Protein AF-A0A418FU54-F1 (afdb_monomer_lite)

InterPro domains:
  IPR039034 Inositol 3,4-bisphosphate 4-phosphatase [PTHR12187] (9-163)

Organism: Aphanomyces astaci (NCBI:txid112090)

Structure (mmCIF, N/CA/C/O backbone):
data_AF-A0A418FU54-F1
#
_entry.id   AF-A0A418FU54-F1
#
loop_
_atom_site.group_PDB
_atom_site.id
_atom_site.type_symbol
_atom_site.label_atom_id
_atom_site.label_alt_id
_atom_site.label_comp_id
_atom_site.label_asym_id
_atom_site.label_entity_id
_atom_site.label_seq_id
_atom_site.pdbx_PDB_ins_code
_atom_site.Cartn_x
_atom_site.Cartn_y
_atom_site.Cartn_z
_atom_site.occupancy
_atom_site.B_iso_or_equiv
_atom_site.auth_seq_id
_atom_site.auth_comp_id
_atom_site.auth_asym_id
_atom_site.auth_atom_id
_atom_site.pdbx_PDB_model_num
ATOM 1 N N . MET A 1 1 ? -2.875 -16.898 27.861 1.00 35.16 1 MET A N 1
ATOM 2 C CA . MET A 1 1 ? -2.369 -16.988 26.472 1.00 35.16 1 MET A CA 1
ATOM 3 C C . MET A 1 1 ? -1.544 -15.745 26.169 1.00 35.16 1 MET A C 1
ATOM 5 O O . MET A 1 1 ? -2.107 -14.681 25.954 1.00 35.16 1 MET A O 1
ATOM 9 N N . SER A 1 2 ? -0.219 -15.859 26.263 1.00 34.88 2 SER A N 1
ATOM 10 C CA . SER A 1 2 ? 0.721 -14.765 25.991 1.00 34.88 2 SER A CA 1
ATOM 11 C C . SER A 1 2 ? 0.756 -14.481 24.486 1.00 34.88 2 SER A C 1
ATOM 13 O O . SER A 1 2 ? 0.987 -15.399 23.699 1.00 34.88 2 SER A O 1
ATOM 15 N N . MET A 1 3 ? 0.485 -13.239 24.068 1.00 38.38 3 MET A N 1
ATOM 16 C CA . MET A 1 3 ? 0.710 -12.810 22.685 1.00 38.38 3 MET A CA 1
ATOM 17 C C . MET A 1 3 ? 2.212 -12.880 22.418 1.00 38.38 3 MET A C 1
ATOM 19 O O . MET A 1 3 ? 2.959 -12.051 22.932 1.00 38.38 3 MET A O 1
ATOM 23 N N . ALA A 1 4 ? 2.655 -13.864 21.634 1.00 42.09 4 ALA A N 1
ATOM 24 C CA . ALA A 1 4 ? 4.045 -13.971 21.214 1.00 42.09 4 ALA A CA 1
ATOM 25 C C . ALA A 1 4 ? 4.453 -12.676 20.494 1.00 42.09 4 ALA A C 1
ATOM 27 O O . ALA A 1 4 ? 4.062 -12.417 19.353 1.00 42.09 4 ALA A O 1
ATOM 28 N N . ALA A 1 5 ? 5.208 -11.829 21.190 1.00 44.84 5 ALA A N 1
ATOM 29 C CA . ALA A 1 5 ? 5.876 -10.690 20.598 1.00 44.84 5 ALA A CA 1
ATOM 30 C C . ALA A 1 5 ? 6.986 -11.249 19.708 1.00 44.84 5 ALA A C 1
ATOM 32 O O . ALA A 1 5 ? 8.084 -11.543 20.176 1.00 44.84 5 ALA A O 1
ATOM 33 N N . TYR A 1 6 ? 6.682 -11.462 18.428 1.00 53.41 6 TYR A N 1
ATOM 34 C CA . TYR A 1 6 ? 7.705 -11.830 17.459 1.00 53.41 6 TYR A CA 1
ATOM 35 C C . TYR A 1 6 ? 8.802 -10.757 17.481 1.00 53.41 6 TYR A C 1
ATOM 37 O O . TYR A 1 6 ? 8.488 -9.565 17.371 1.00 53.41 6 TYR A O 1
ATOM 45 N N . PRO A 1 7 ? 10.076 -11.139 17.668 1.00 65.06 7 PRO A N 1
ATOM 46 C CA . PRO A 1 7 ? 11.151 -10.169 17.763 1.00 65.06 7 PRO A CA 1
ATOM 47 C C . PRO A 1 7 ? 11.241 -9.406 16.444 1.00 65.06 7 PRO A C 1
ATOM 49 O O . PRO A 1 7 ? 11.114 -9.997 15.374 1.00 65.06 7 PRO A O 1
ATOM 52 N N . LYS A 1 8 ? 11.499 -8.095 16.515 1.00 69.00 8 LYS A N 1
ATOM 53 C CA . LYS A 1 8 ? 11.687 -7.226 15.341 1.00 69.00 8 LYS A CA 1
ATOM 54 C C . LYS A 1 8 ? 12.634 -7.855 14.299 1.00 69.00 8 LYS A C 1
ATOM 56 O O . LYS A 1 8 ? 12.341 -7.824 13.113 1.00 69.00 8 LYS A O 1
ATOM 61 N N . LYS A 1 9 ? 13.662 -8.571 14.774 1.00 78.94 9 LYS A N 1
ATOM 62 C CA . LYS A 1 9 ? 14.595 -9.359 13.953 1.00 78.94 9 LYS A CA 1
ATOM 63 C C . LYS A 1 9 ? 13.918 -10.334 12.978 1.00 78.94 9 LYS A C 1
ATOM 65 O O . LYS A 1 9 ? 14.421 -10.512 11.878 1.00 78.94 9 LYS A O 1
ATOM 70 N N . LEU A 1 10 ? 12.800 -10.962 13.354 1.00 89.38 10 LEU A N 1
ATOM 71 C CA . LEU A 1 10 ? 12.083 -11.878 12.462 1.00 89.38 10 LEU A CA 1
ATOM 72 C C . LEU A 1 10 ? 11.344 -11.122 11.356 1.00 89.38 10 LEU A C 1
ATOM 74 O O . LEU A 1 10 ? 11.389 -11.538 10.205 1.00 89.38 10 LEU A O 1
ATOM 78 N N . GLN A 1 11 ? 10.671 -10.019 11.695 1.00 89.12 11 GLN A N 1
ATOM 79 C CA . GLN A 1 11 ? 9.991 -9.189 10.699 1.00 89.12 11 GLN A CA 1
ATOM 80 C C . GLN A 1 11 ? 10.997 -8.635 9.683 1.00 89.12 11 GLN A C 1
ATOM 82 O O . GLN A 1 11 ? 10.745 -8.704 8.484 1.00 89.12 11 GLN A O 1
ATOM 87 N N . ASP A 1 12 ? 12.135 -8.139 10.169 1.00 91.31 12 ASP A N 1
ATOM 88 C CA . ASP A 1 12 ? 13.213 -7.601 9.338 1.00 91.31 12 ASP A CA 1
ATOM 89 C C . ASP A 1 12 ? 13.756 -8.700 8.400 1.00 91.31 12 ASP A C 1
ATOM 91 O O . ASP A 1 12 ? 13.787 -8.517 7.187 1.00 91.31 12 ASP A O 1
ATOM 95 N N . HIS A 1 13 ? 14.026 -9.905 8.923 1.00 92.69 13 HIS A N 1
ATOM 96 C CA . HIS A 1 13 ? 14.460 -11.050 8.112 1.00 92.69 13 HIS A CA 1
ATOM 97 C C . HIS A 1 13 ? 13.435 -11.478 7.045 1.00 92.69 13 HIS A C 1
ATOM 99 O O . HIS A 1 13 ? 13.807 -11.792 5.910 1.00 92.69 13 HIS A O 1
ATOM 105 N N . ILE A 1 14 ? 12.141 -11.497 7.387 1.00 94.00 14 ILE A N 1
ATOM 106 C CA . ILE A 1 14 ? 11.066 -11.817 6.437 1.00 94.00 14 ILE A CA 1
ATOM 107 C C . ILE A 1 14 ? 11.012 -10.763 5.329 1.00 94.00 14 ILE A C 1
ATOM 109 O O . ILE A 1 14 ? 10.920 -11.128 4.155 1.00 94.00 14 ILE A O 1
ATOM 113 N N . ASN A 1 15 ? 11.091 -9.481 5.691 1.00 94.50 15 ASN A N 1
ATOM 114 C CA . ASN A 1 15 ? 11.075 -8.377 4.736 1.00 94.50 15 ASN A CA 1
ATOM 115 C C . ASN A 1 15 ? 12.286 -8.433 3.800 1.00 94.50 15 ASN A C 1
ATOM 117 O O . ASN A 1 15 ? 12.107 -8.319 2.591 1.00 94.50 15 ASN A O 1
ATOM 121 N N . ASP A 1 16 ? 13.484 -8.691 4.324 1.00 94.75 16 ASP A N 1
ATOM 122 C CA . ASP A 1 16 ? 14.700 -8.820 3.516 1.00 94.75 16 ASP A CA 1
ATOM 123 C C . ASP A 1 16 ? 14.607 -10.007 2.553 1.00 94.75 16 ASP A C 1
ATOM 125 O O . ASP A 1 16 ? 14.862 -9.873 1.356 1.00 94.75 16 ASP A O 1
ATOM 129 N N . SER A 1 17 ? 14.160 -11.165 3.045 1.00 96.44 17 SER A N 1
ATOM 130 C CA . SER A 1 17 ? 13.985 -12.368 2.221 1.00 96.44 17 SER A CA 1
ATOM 131 C C . SER A 1 17 ? 12.920 -12.172 1.136 1.00 96.44 17 SER A C 1
ATOM 133 O O . SER A 1 17 ? 13.051 -12.666 0.014 1.00 96.44 17 SER A O 1
ATOM 135 N N . ALA A 1 18 ? 11.836 -11.457 1.447 1.00 95.94 18 ALA A N 1
ATOM 136 C CA . ALA A 1 18 ? 10.816 -11.088 0.472 1.00 95.94 18 ALA A CA 1
ATOM 137 C C . ALA A 1 18 ? 11.356 -10.093 -0.566 1.00 95.94 18 ALA A C 1
ATOM 139 O O . ALA A 1 18 ? 11.120 -10.284 -1.757 1.00 95.94 18 ALA A O 1
ATOM 140 N N . LEU A 1 19 ? 12.128 -9.093 -0.136 1.00 97.25 19 LEU A N 1
ATOM 141 C CA . LEU A 1 19 ? 12.737 -8.103 -1.017 1.00 97.25 19 LEU A CA 1
ATOM 142 C C . LEU A 1 19 ? 13.706 -8.753 -2.009 1.00 97.25 19 LEU A C 1
ATOM 144 O O . LEU A 1 19 ? 13.657 -8.425 -3.189 1.00 97.25 19 LEU A O 1
ATOM 148 N N . GLN A 1 20 ? 14.539 -9.705 -1.575 1.00 97.25 20 GLN A N 1
ATOM 149 C CA . GLN A 1 20 ? 15.444 -10.418 -2.487 1.00 97.25 20 GLN A CA 1
ATOM 150 C C . GLN A 1 20 ? 14.685 -11.197 -3.566 1.00 97.25 20 GLN A C 1
ATOM 152 O O . GLN A 1 20 ? 15.030 -11.109 -4.740 1.00 97.25 20 GLN A O 1
ATOM 157 N N . ARG A 1 21 ? 13.597 -11.887 -3.202 1.00 97.00 21 ARG A N 1
ATOM 158 C CA . ARG A 1 21 ? 12.733 -12.557 -4.190 1.00 97.00 21 ARG A CA 1
ATOM 159 C C . ARG A 1 21 ? 12.098 -11.562 -5.159 1.00 97.00 21 ARG A C 1
ATOM 161 O O . ARG A 1 21 ? 12.048 -11.820 -6.356 1.00 97.00 21 ARG A O 1
ATOM 168 N N . LEU A 1 22 ? 11.647 -10.414 -4.656 1.00 96.75 22 LEU A N 1
ATOM 169 C CA . LEU A 1 22 ? 11.035 -9.383 -5.488 1.00 96.75 22 LEU A CA 1
ATOM 170 C C . LEU A 1 22 ? 12.045 -8.729 -6.442 1.00 96.75 22 LEU A C 1
ATOM 172 O O . LEU A 1 22 ? 11.683 -8.436 -7.575 1.00 96.75 22 LEU A O 1
ATOM 176 N N . LYS A 1 23 ? 13.316 -8.580 -6.043 1.00 97.56 23 LYS A N 1
ATOM 177 C CA . LYS A 1 23 ? 14.401 -8.133 -6.936 1.00 97.56 23 LYS A CA 1
ATOM 178 C C . LYS A 1 23 ? 14.553 -9.055 -8.146 1.00 97.56 23 LYS A C 1
ATOM 180 O O . LYS A 1 23 ? 14.666 -8.558 -9.261 1.00 97.56 23 LYS A O 1
ATOM 185 N N . SER A 1 24 ? 14.505 -10.374 -7.943 1.00 97.19 24 SER A N 1
ATOM 186 C CA . SER A 1 24 ? 14.550 -11.344 -9.046 1.00 97.19 24 SER A CA 1
ATOM 187 C C . SER A 1 24 ? 13.343 -11.218 -9.980 1.00 97.19 24 SER A C 1
ATOM 189 O O . SER A 1 24 ? 13.507 -11.272 -11.194 1.00 97.19 24 SER A O 1
ATOM 191 N N . VAL A 1 25 ? 12.143 -10.998 -9.431 1.00 96.69 25 VAL A N 1
ATOM 192 C CA . VAL A 1 25 ? 10.924 -10.782 -10.233 1.00 96.69 25 VAL A CA 1
ATOM 193 C C . VAL A 1 25 ? 11.014 -9.491 -11.047 1.00 96.69 25 VAL A C 1
ATOM 195 O O . VAL A 1 25 ? 10.695 -9.500 -12.229 1.00 96.69 25 VAL A O 1
ATOM 198 N N . VAL A 1 26 ? 11.483 -8.393 -10.447 1.00 97.25 26 VAL A N 1
ATOM 199 C CA . VAL A 1 26 ? 11.667 -7.115 -11.154 1.00 97.25 26 VAL A CA 1
ATOM 200 C C . VAL A 1 26 ? 12.718 -7.236 -12.253 1.00 97.25 26 VAL A C 1
ATOM 202 O O . VAL A 1 26 ? 12.523 -6.677 -13.324 1.00 97.25 26 VAL A O 1
ATOM 205 N N . ALA A 1 27 ? 13.805 -7.979 -12.023 1.00 96.50 27 ALA A N 1
ATOM 206 C CA . ALA A 1 27 ? 14.799 -8.234 -13.063 1.00 96.50 27 ALA A CA 1
ATOM 207 C C . ALA A 1 27 ? 14.166 -8.943 -14.271 1.00 96.50 27 ALA A C 1
ATOM 209 O O . ALA A 1 27 ? 14.250 -8.426 -15.380 1.00 96.50 27 ALA A O 1
ATOM 210 N N . ALA A 1 28 ? 13.433 -10.037 -14.033 1.00 96.50 28 ALA A N 1
ATOM 211 C CA . ALA A 1 28 ? 12.715 -10.748 -15.090 1.00 96.50 28 ALA A CA 1
ATOM 212 C C . ALA A 1 28 ? 11.666 -9.863 -15.792 1.00 96.50 28 ALA A C 1
ATOM 214 O O . ALA A 1 28 ? 11.521 -9.925 -17.008 1.00 96.50 28 ALA A O 1
ATOM 215 N N . PHE A 1 29 ? 10.956 -9.008 -15.050 1.00 97.00 29 PHE A N 1
ATOM 216 C CA . PHE A 1 29 ? 10.020 -8.043 -15.630 1.00 97.00 29 PHE A CA 1
ATOM 217 C C . PHE A 1 29 ? 10.728 -7.030 -16.540 1.00 97.00 29 PHE A C 1
ATOM 219 O O . PHE A 1 29 ? 10.259 -6.781 -17.644 1.00 97.00 29 PHE A O 1
ATOM 226 N N . CYS A 1 30 ? 11.869 -6.476 -16.120 1.00 95.94 30 CYS A N 1
ATOM 227 C CA . CYS A 1 30 ? 12.649 -5.554 -16.949 1.00 95.94 30 CYS A CA 1
ATOM 228 C C . CYS A 1 30 ? 13.209 -6.224 -18.211 1.00 95.94 30 CYS A C 1
ATOM 230 O O . CYS A 1 30 ? 13.337 -5.554 -19.229 1.00 95.94 30 CYS A O 1
ATOM 232 N N . ASP A 1 31 ? 13.531 -7.518 -18.162 1.00 96.31 31 ASP A N 1
ATOM 233 C CA . ASP A 1 31 ? 13.965 -8.261 -19.351 1.00 96.31 31 ASP A CA 1
ATOM 234 C C . ASP A 1 31 ? 12.807 -8.444 -20.349 1.00 96.31 31 ASP A C 1
ATOM 236 O O . ASP A 1 31 ? 13.008 -8.377 -21.561 1.00 96.31 31 ASP A O 1
ATOM 240 N N . LEU A 1 32 ? 11.583 -8.631 -19.843 1.00 96.25 32 LEU A N 1
ATOM 241 C CA . LEU A 1 32 ? 10.362 -8.742 -20.650 1.00 96.25 32 LEU A CA 1
ATOM 242 C C . LEU A 1 32 ? 9.862 -7.390 -21.175 1.00 96.25 32 LEU A C 1
ATOM 244 O O . LEU A 1 32 ? 9.302 -7.326 -22.269 1.00 96.25 32 LEU A O 1
ATOM 248 N N . VAL A 1 33 ? 10.062 -6.314 -20.410 1.00 95.62 33 VAL A N 1
ATOM 249 C CA . VAL A 1 33 ? 9.615 -4.953 -20.738 1.00 95.62 33 VAL A CA 1
ATOM 250 C C . VAL A 1 33 ? 10.789 -3.966 -20.617 1.00 95.62 33 VAL A C 1
ATOM 252 O O . VAL A 1 33 ? 10.826 -3.149 -19.695 1.00 95.62 33 VAL A O 1
ATOM 255 N N . PRO A 1 34 ? 11.761 -3.982 -21.553 1.00 91.88 34 PRO A N 1
ATOM 256 C CA . PRO A 1 34 ? 12.989 -3.185 -21.427 1.00 91.88 34 PRO A CA 1
ATOM 257 C C . PRO A 1 34 ? 12.774 -1.668 -21.464 1.00 91.88 34 PRO A C 1
ATOM 259 O O . PRO A 1 34 ? 13.616 -0.911 -20.987 1.00 91.88 34 PRO A O 1
ATOM 262 N N . ALA A 1 35 ? 11.656 -1.216 -22.039 1.00 94.56 35 ALA A N 1
ATOM 263 C CA . ALA A 1 35 ? 11.291 0.198 -22.091 1.00 94.56 35 ALA A CA 1
ATOM 264 C C . ALA A 1 35 ? 10.838 0.752 -20.726 1.00 94.56 35 ALA A C 1
ATOM 266 O O . ALA A 1 35 ? 10.806 1.969 -20.537 1.00 94.56 35 ALA A O 1
ATOM 267 N N . ASP A 1 36 ? 10.489 -0.118 -19.773 1.00 93.69 36 ASP A N 1
ATOM 268 C CA . ASP A 1 36 ? 10.037 0.292 -18.452 1.00 93.69 36 ASP A CA 1
ATOM 269 C C . ASP A 1 36 ? 11.220 0.638 -17.540 1.00 93.69 36 ASP A C 1
ATOM 271 O O . ASP A 1 36 ? 11.933 -0.220 -17.011 1.00 93.69 36 ASP A O 1
ATOM 275 N N . THR A 1 37 ? 11.408 1.934 -17.318 1.00 91.00 37 THR A N 1
ATOM 276 C CA . THR A 1 37 ? 12.407 2.460 -16.381 1.00 91.00 37 THR A CA 1
ATOM 277 C C . THR A 1 37 ? 11.859 2.627 -14.961 1.00 91.00 37 THR A C 1
ATOM 279 O O . THR A 1 37 ? 12.633 2.730 -14.005 1.00 91.00 37 THR A O 1
ATOM 282 N N . SER A 1 38 ? 10.534 2.607 -14.792 1.00 95.81 38 SER A N 1
ATOM 283 C CA . SER A 1 38 ? 9.850 2.889 -13.527 1.00 95.81 38 SER A CA 1
ATOM 284 C C . SER A 1 38 ? 9.977 1.737 -12.535 1.00 95.81 38 SER A C 1
ATOM 286 O O . SER A 1 38 ? 10.169 1.976 -11.342 1.00 95.81 38 SER A O 1
ATOM 288 N N . ALA A 1 39 ? 9.957 0.488 -13.009 1.00 96.44 39 ALA A N 1
ATOM 289 C CA . ALA A 1 39 ? 10.052 -0.693 -12.149 1.00 96.44 39 ALA A CA 1
ATOM 290 C C . ALA A 1 39 ? 11.312 -0.685 -11.258 1.00 96.44 39 ALA A C 1
ATOM 292 O O . ALA A 1 39 ? 11.248 -1.021 -10.072 1.00 96.44 39 ALA A O 1
ATOM 293 N N . ARG A 1 40 ? 12.457 -0.234 -11.795 1.00 95.69 40 ARG A N 1
ATOM 294 C CA . ARG A 1 40 ? 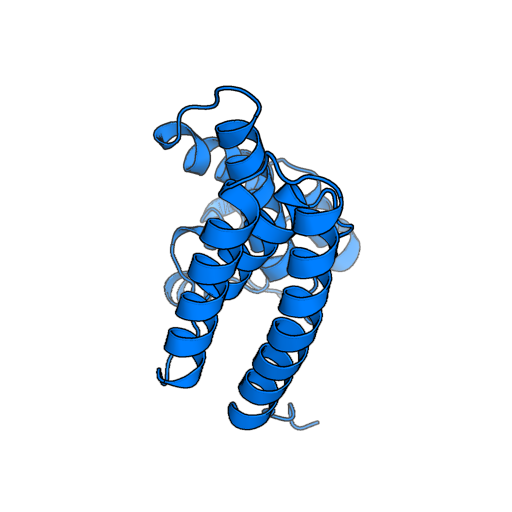13.723 -0.131 -11.045 1.00 95.69 40 ARG A CA 1
ATOM 295 C C . ARG A 1 40 ? 13.694 0.982 -10.001 1.00 95.69 40 ARG A C 1
ATOM 297 O O . ARG A 1 40 ? 14.186 0.779 -8.893 1.00 95.69 40 ARG A O 1
ATOM 304 N N . VAL A 1 41 ? 13.090 2.125 -10.329 1.00 97.00 41 VAL A N 1
ATOM 305 C CA . VAL A 1 41 ? 12.927 3.250 -9.392 1.00 97.00 41 VAL A CA 1
ATOM 306 C C . VAL A 1 41 ? 12.044 2.833 -8.217 1.00 97.00 41 VAL A C 1
ATOM 308 O O . VAL A 1 41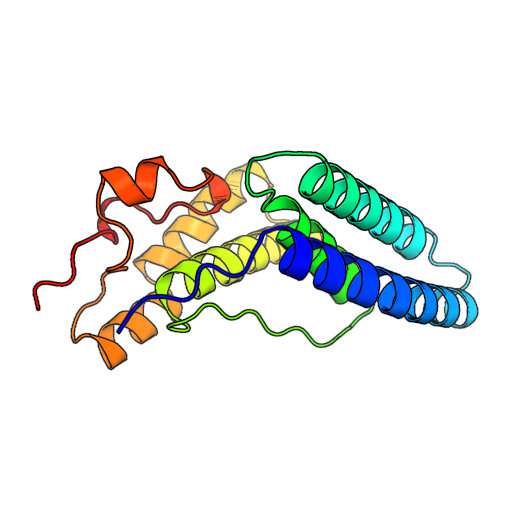 ? 12.430 2.996 -7.063 1.00 97.00 41 VAL A O 1
ATOM 311 N N . LEU A 1 42 ? 10.905 2.198 -8.496 1.00 97.44 42 LEU A N 1
ATOM 312 C CA . LEU A 1 42 ? 9.976 1.705 -7.475 1.00 97.44 42 LEU A CA 1
ATOM 313 C C . LEU A 1 42 ? 10.597 0.617 -6.585 1.00 97.44 42 LEU A C 1
ATOM 315 O O . LEU A 1 42 ? 10.348 0.567 -5.378 1.00 97.44 42 LEU A O 1
ATOM 319 N N . LEU A 1 43 ? 11.437 -0.248 -7.160 1.00 98.00 43 LEU A N 1
ATOM 320 C CA . LEU A 1 43 ? 12.215 -1.224 -6.398 1.00 98.00 43 LEU A CA 1
ATOM 321 C C . LEU A 1 43 ? 13.236 -0.557 -5.471 1.00 98.00 43 LEU A C 1
ATOM 323 O O . LEU A 1 43 ? 13.436 -1.035 -4.348 1.00 98.00 43 LEU A O 1
ATOM 327 N N . GLN A 1 44 ? 13.863 0.535 -5.908 1.00 97.62 44 GLN A N 1
ATOM 328 C CA . GLN A 1 44 ? 14.773 1.301 -5.063 1.00 97.62 44 GLN A CA 1
ATOM 329 C C . GLN A 1 44 ? 14.018 1.980 -3.912 1.00 97.62 44 GLN A C 1
ATOM 331 O O . GLN A 1 44 ? 14.409 1.797 -2.762 1.00 97.62 44 GLN A O 1
ATOM 336 N N . GLU A 1 45 ? 12.881 2.633 -4.185 1.00 97.50 45 GLU A N 1
ATOM 337 C CA . GLU A 1 45 ? 12.012 3.226 -3.151 1.00 97.50 45 GLU A CA 1
ATOM 338 C C . GLU A 1 45 ? 11.632 2.197 -2.068 1.00 97.50 45 GLU A C 1
ATOM 340 O O . GLU A 1 45 ? 11.696 2.473 -0.866 1.00 97.50 45 GLU A O 1
ATOM 345 N N . LEU A 1 46 ? 11.262 0.977 -2.477 1.00 97.94 46 LEU A N 1
ATOM 346 C CA . LEU A 1 46 ? 10.960 -0.106 -1.540 1.00 97.94 46 LEU A CA 1
ATOM 347 C C . LEU A 1 46 ? 12.202 -0.577 -0.773 1.00 97.94 46 LEU A C 1
ATOM 349 O O . LEU A 1 46 ? 12.110 -0.840 0.428 1.00 97.94 46 LEU A O 1
ATOM 353 N N . THR A 1 47 ? 13.347 -0.697 -1.446 1.00 97.81 47 THR A N 1
ATOM 354 C CA . THR A 1 47 ? 14.610 -1.101 -0.813 1.00 97.81 47 THR A CA 1
ATOM 355 C C . THR A 1 47 ? 14.994 -0.124 0.297 1.00 97.81 47 THR A C 1
ATOM 357 O O . THR A 1 47 ? 15.312 -0.554 1.409 1.00 97.81 47 THR A O 1
ATOM 360 N N . ASP A 1 48 ? 14.867 1.175 0.038 1.00 96.62 48 ASP A N 1
ATOM 361 C CA . ASP A 1 48 ? 15.160 2.225 1.009 1.00 96.62 48 ASP A CA 1
ATOM 362 C C . ASP A 1 48 ? 14.179 2.178 2.188 1.00 96.62 48 ASP A C 1
ATOM 364 O O . ASP A 1 48 ? 14.591 2.218 3.350 1.00 96.62 48 ASP A O 1
ATOM 368 N N . ALA A 1 49 ? 12.881 1.992 1.920 1.00 96.25 49 ALA A N 1
ATOM 369 C CA . ALA A 1 49 ? 11.872 1.854 2.970 1.00 96.25 49 ALA A CA 1
ATOM 370 C C . ALA A 1 49 ? 12.133 0.638 3.883 1.00 96.25 49 ALA A C 1
ATOM 372 O O . ALA A 1 49 ? 11.970 0.731 5.106 1.00 96.25 49 ALA A O 1
ATOM 373 N N . VAL A 1 50 ? 12.549 -0.504 3.320 1.00 95.50 50 VAL A N 1
ATOM 374 C CA . VAL A 1 50 ? 12.924 -1.698 4.099 1.00 95.50 50 VAL A CA 1
ATOM 375 C C . VAL A 1 50 ? 14.170 -1.419 4.936 1.00 95.50 50 VAL A C 1
ATOM 377 O O . VAL A 1 50 ? 14.172 -1.705 6.134 1.00 95.50 50 VAL A O 1
ATOM 380 N N . HIS A 1 51 ? 15.189 -0.780 4.358 1.00 93.69 51 HIS A N 1
ATOM 381 C CA . HIS A 1 51 ? 16.401 -0.416 5.088 1.00 93.69 51 HIS A CA 1
ATOM 382 C C . HIS A 1 51 ? 16.102 0.508 6.281 1.00 93.69 51 HIS A C 1
ATOM 384 O O . HIS A 1 51 ? 16.527 0.236 7.406 1.00 93.69 51 HIS A O 1
ATOM 390 N N . VAL A 1 52 ? 15.299 1.558 6.073 1.00 93.06 52 VAL A N 1
ATOM 391 C CA . VAL A 1 52 ? 14.865 2.472 7.143 1.00 93.06 52 VAL A CA 1
ATOM 392 C C . VAL A 1 52 ? 14.075 1.725 8.224 1.00 93.06 52 VAL A C 1
ATOM 394 O O . VAL A 1 52 ? 14.292 1.956 9.418 1.00 93.06 52 VAL A O 1
ATOM 397 N N . SER A 1 53 ? 13.196 0.794 7.836 1.00 92.06 53 SER A N 1
ATOM 398 C CA . SER A 1 53 ? 12.453 -0.055 8.778 1.00 92.06 53 SER A CA 1
ATOM 399 C C . SER A 1 53 ? 13.381 -0.910 9.651 1.00 92.06 53 SER A C 1
ATOM 401 O O . SER A 1 53 ? 13.194 -0.989 10.871 1.00 92.06 53 SER A O 1
ATOM 403 N N . ASN A 1 54 ? 14.395 -1.533 9.049 1.00 89.62 54 ASN A N 1
ATOM 404 C CA . ASN A 1 54 ? 15.323 -2.421 9.748 1.00 89.62 54 ASN A CA 1
ATOM 405 C C . ASN A 1 54 ? 16.232 -1.631 10.704 1.00 89.62 54 ASN A C 1
ATOM 407 O O . ASN A 1 54 ? 16.443 -2.044 11.847 1.00 89.62 54 ASN A O 1
ATOM 411 N N . SER A 1 55 ? 16.680 -0.443 10.300 1.00 87.50 55 SER A N 1
ATOM 412 C CA . SER A 1 55 ? 17.547 0.424 11.110 1.00 87.50 55 SER A CA 1
ATOM 413 C C . SER A 1 55 ? 16.800 1.148 12.244 1.00 87.50 55 SER A C 1
ATOM 415 O O . SER A 1 55 ? 17.362 1.409 13.308 1.00 87.50 55 SER A O 1
ATOM 417 N N . GLY A 1 56 ? 15.510 1.455 12.074 1.00 82.38 56 GLY A N 1
ATOM 418 C CA . GLY A 1 56 ? 14.728 2.234 13.041 1.00 82.38 56 GLY A CA 1
ATOM 419 C C . GLY A 1 56 ? 14.074 1.401 14.149 1.00 82.38 56 GLY A C 1
ATOM 420 O O . GLY A 1 56 ? 13.583 0.308 13.922 1.00 82.38 56 GLY A O 1
ATOM 421 N N . ARG A 1 57 ? 13.962 1.906 15.385 1.00 74.31 57 ARG A N 1
ATOM 422 C CA . ARG A 1 57 ? 13.217 1.191 16.457 1.00 74.31 57 ARG A CA 1
ATOM 423 C C . ARG A 1 57 ? 11.691 1.265 16.298 1.00 74.31 57 ARG A C 1
ATOM 425 O O . ARG A 1 57 ? 10.968 0.526 16.962 1.00 74.31 57 ARG A O 1
ATOM 432 N N . ARG A 1 58 ? 11.201 2.175 15.451 1.00 79.12 58 ARG A N 1
ATOM 433 C CA . ARG A 1 58 ? 9.774 2.414 15.197 1.00 79.12 58 ARG A CA 1
ATOM 434 C C . ARG A 1 58 ? 9.328 1.679 13.938 1.00 79.12 58 ARG A C 1
ATOM 436 O O . ARG A 1 58 ? 10.111 1.478 13.020 1.00 79.12 58 ARG A O 1
ATOM 443 N N . LYS A 1 59 ? 8.048 1.311 13.893 1.00 82.38 59 LYS A N 1
ATOM 444 C CA . LYS A 1 59 ? 7.440 0.726 12.691 1.00 82.38 59 LYS A CA 1
ATOM 445 C C . LYS A 1 59 ? 7.476 1.740 11.549 1.00 82.38 59 LYS A C 1
ATOM 447 O O . LYS A 1 59 ? 7.199 2.915 11.785 1.00 82.38 59 LYS A O 1
ATOM 452 N N . HIS A 1 60 ? 7.749 1.264 10.336 1.00 89.12 60 HIS A N 1
ATOM 453 C CA . HIS A 1 60 ? 7.833 2.085 9.130 1.00 89.12 60 HIS A CA 1
ATOM 454 C C . HIS A 1 60 ? 6.767 1.648 8.101 1.00 89.12 60 HIS A C 1
ATOM 456 O O . HIS A 1 60 ? 7.014 0.777 7.267 1.00 89.12 60 HIS A O 1
ATOM 462 N N . PRO A 1 61 ? 5.534 2.186 8.184 1.00 90.00 61 PRO A N 1
ATOM 463 C CA . PRO A 1 61 ? 4.413 1.796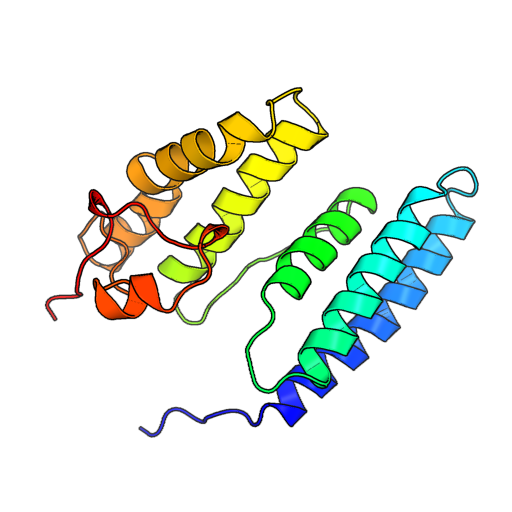 7.321 1.00 90.00 61 PRO A CA 1
ATOM 464 C C . PRO A 1 61 ? 4.638 2.043 5.827 1.00 90.00 61 PRO A C 1
ATOM 466 O O . PRO A 1 61 ? 3.906 1.487 5.012 1.00 90.00 61 PRO A O 1
ATOM 469 N N . GLN A 1 62 ? 5.611 2.876 5.462 1.00 93.31 62 GLN A N 1
ATOM 470 C CA . GLN A 1 62 ? 5.964 3.176 4.078 1.00 93.31 62 GLN A CA 1
ATOM 471 C C . GLN A 1 62 ? 6.386 1.918 3.312 1.00 93.31 62 GLN A C 1
ATOM 473 O O . GLN A 1 62 ? 6.104 1.834 2.123 1.00 93.31 62 GLN A O 1
ATOM 478 N N . VAL A 1 63 ? 6.924 0.891 3.989 1.00 95.31 63 VAL A N 1
ATOM 479 C CA . VAL A 1 63 ? 7.185 -0.426 3.374 1.00 95.31 63 VAL A CA 1
ATOM 480 C C . VAL A 1 63 ? 5.916 -0.995 2.727 1.00 95.31 63 VAL A C 1
ATOM 482 O O . VAL A 1 63 ? 5.971 -1.553 1.634 1.00 95.31 63 VAL A O 1
ATOM 485 N N . LEU A 1 64 ? 4.746 -0.812 3.353 1.00 94.94 64 LEU A N 1
ATOM 486 C CA . LEU A 1 64 ? 3.463 -1.276 2.809 1.00 94.94 64 LEU A CA 1
ATOM 487 C C . LEU A 1 64 ? 3.037 -0.473 1.570 1.00 94.94 64 LEU A C 1
ATOM 489 O O . LEU A 1 64 ? 2.464 -1.035 0.643 1.00 94.94 64 LEU A O 1
ATOM 493 N N . GLN A 1 65 ? 3.313 0.833 1.548 1.00 94.88 65 GLN A N 1
ATOM 494 C CA . GLN A 1 65 ? 2.941 1.711 0.433 1.00 94.88 65 GLN A CA 1
ATOM 495 C C . GLN A 1 65 ? 3.849 1.473 -0.775 1.00 94.88 65 GLN A C 1
ATOM 497 O O . GLN A 1 65 ? 3.347 1.241 -1.873 1.00 94.88 65 GLN A O 1
ATOM 502 N N . ALA A 1 66 ? 5.167 1.447 -0.556 1.00 96.38 66 ALA A N 1
ATOM 503 C CA . ALA A 1 66 ? 6.160 1.203 -1.596 1.00 96.38 66 ALA A CA 1
ATOM 504 C C . ALA A 1 66 ? 5.994 -0.193 -2.214 1.00 96.38 66 ALA A C 1
ATOM 506 O O . ALA A 1 66 ? 5.954 -0.329 -3.434 1.00 96.38 66 ALA A O 1
ATOM 507 N N . SER A 1 67 ? 5.788 -1.227 -1.386 1.00 96.38 67 SER A N 1
ATOM 508 C CA . SER A 1 67 ? 5.532 -2.582 -1.897 1.00 96.38 67 SER A CA 1
ATOM 509 C C . SER A 1 67 ? 4.235 -2.654 -2.692 1.00 96.38 67 SER A C 1
ATOM 511 O O . SER A 1 67 ? 4.198 -3.290 -3.740 1.00 96.38 67 SER A O 1
ATOM 513 N N . SER A 1 68 ? 3.181 -1.965 -2.248 1.00 95.12 68 SER A N 1
ATOM 514 C CA . SER A 1 68 ? 1.932 -1.915 -3.000 1.00 95.12 68 SER A CA 1
ATOM 515 C C . SER A 1 68 ? 2.088 -1.225 -4.353 1.00 95.12 68 SER A C 1
ATOM 517 O O . SER A 1 68 ? 1.549 -1.725 -5.337 1.00 95.12 68 SER A O 1
ATOM 519 N N . ARG A 1 69 ? 2.810 -0.099 -4.407 1.00 95.00 69 ARG A N 1
ATOM 520 C CA . ARG A 1 69 ? 3.054 0.656 -5.642 1.00 95.00 69 ARG A CA 1
ATOM 521 C C . ARG A 1 69 ? 3.846 -0.175 -6.645 1.00 95.00 69 ARG A C 1
ATOM 523 O O . ARG A 1 69 ? 3.406 -0.322 -7.777 1.00 95.00 69 ARG A O 1
ATOM 530 N N . LEU A 1 70 ? 4.944 -0.789 -6.199 1.00 96.56 70 LEU A N 1
ATOM 531 C CA . LEU A 1 70 ? 5.756 -1.668 -7.036 1.00 96.56 70 LEU A CA 1
ATOM 532 C C . LEU A 1 70 ? 4.945 -2.856 -7.558 1.00 96.56 70 LEU A C 1
ATOM 534 O O . LEU A 1 70 ? 4.911 -3.091 -8.755 1.00 96.56 70 LEU A O 1
ATOM 538 N N . VAL A 1 71 ? 4.248 -3.589 -6.686 1.00 96.12 71 VAL A N 1
ATOM 539 C CA . VAL A 1 71 ? 3.490 -4.777 -7.114 1.00 96.12 71 VAL A CA 1
ATOM 540 C C . VAL A 1 71 ? 2.358 -4.409 -8.074 1.00 96.12 71 VAL A C 1
ATOM 542 O O . VAL A 1 71 ? 2.086 -5.176 -8.988 1.00 96.12 71 VAL A O 1
ATOM 545 N N . ARG A 1 72 ? 1.725 -3.238 -7.915 1.00 94.50 72 ARG A N 1
ATOM 546 C CA . ARG A 1 72 ? 0.716 -2.750 -8.869 1.00 94.50 72 ARG A CA 1
ATOM 547 C C . ARG A 1 72 ? 1.307 -2.383 -10.219 1.00 94.50 72 ARG A C 1
ATOM 549 O O . ARG A 1 72 ? 0.689 -2.696 -11.221 1.00 94.50 72 ARG A O 1
ATOM 556 N N . HIS A 1 73 ? 2.485 -1.767 -10.226 1.00 95.25 73 HIS A N 1
ATOM 557 C CA . HIS A 1 73 ? 3.216 -1.447 -11.452 1.00 95.25 73 HIS A CA 1
ATOM 558 C C . HIS A 1 73 ? 3.624 -2.703 -12.235 1.00 95.25 73 HIS A C 1
ATOM 560 O O . HIS A 1 73 ? 3.649 -2.691 -13.455 1.00 95.25 73 HIS A O 1
ATOM 566 N N . LEU A 1 74 ? 3.905 -3.802 -11.531 1.00 95.31 74 LEU A N 1
ATOM 567 C CA . LEU A 1 74 ? 4.249 -5.100 -12.124 1.00 95.31 74 LEU A CA 1
ATOM 568 C C . LEU A 1 74 ? 3.022 -5.958 -12.498 1.00 95.31 74 LEU A C 1
ATOM 570 O O . LEU A 1 74 ? 3.186 -7.155 -12.732 1.00 95.31 74 LEU A O 1
ATOM 574 N N . ASP A 1 75 ? 1.800 -5.413 -12.442 1.00 93.12 75 ASP A N 1
ATOM 575 C CA . ASP A 1 75 ? 0.536 -6.157 -12.606 1.00 93.12 75 ASP A CA 1
ATOM 576 C C . ASP A 1 75 ? 0.401 -7.391 -11.685 1.00 93.12 75 ASP A C 1
ATOM 578 O O . ASP A 1 75 ? -0.266 -8.385 -11.980 1.00 93.12 75 ASP A O 1
ATOM 582 N N . GLY A 1 76 ? 1.036 -7.334 -10.513 1.00 92.75 76 GLY A N 1
ATOM 583 C CA . GLY A 1 76 ? 1.076 -8.429 -9.556 1.00 92.75 76 GLY A CA 1
ATOM 584 C C . GLY A 1 76 ? -0.172 -8.526 -8.676 1.00 92.75 76 GLY A C 1
ATOM 585 O O . GLY A 1 76 ? -0.750 -7.534 -8.218 1.00 92.75 76 GLY A O 1
ATOM 586 N N . GLY A 1 77 ? -0.552 -9.761 -8.343 1.00 92.94 77 GLY A N 1
ATOM 587 C CA . GLY A 1 77 ? -1.572 -10.032 -7.332 1.00 92.94 77 GLY A CA 1
ATOM 588 C C . GLY A 1 77 ? -1.100 -9.632 -5.931 1.00 92.94 77 GLY A C 1
ATOM 589 O O . GLY A 1 77 ? 0.019 -9.945 -5.523 1.00 92.94 77 GLY A O 1
ATOM 590 N N . ARG A 1 78 ? -1.965 -8.971 -5.152 1.00 92.06 78 ARG A N 1
ATOM 591 C CA . ARG A 1 78 ? -1.631 -8.527 -3.791 1.00 92.06 78 ARG A CA 1
ATOM 592 C C . ARG A 1 78 ? -2.738 -8.834 -2.795 1.00 92.06 78 ARG A C 1
ATOM 594 O O . ARG A 1 78 ? -3.916 -8.588 -3.041 1.00 92.06 78 ARG A O 1
ATOM 601 N N . VAL A 1 79 ? -2.322 -9.278 -1.612 1.00 93.44 79 VAL A N 1
ATOM 602 C CA . VAL A 1 79 ? -3.192 -9.509 -0.458 1.00 93.44 79 VAL A CA 1
ATOM 603 C C . VAL A 1 79 ? -2.725 -8.652 0.714 1.00 93.44 79 VAL A C 1
ATOM 605 O O . VAL A 1 79 ? -1.540 -8.595 1.031 1.00 93.44 79 VAL A O 1
ATOM 608 N N . THR A 1 80 ? -3.668 -7.997 1.389 1.00 93.88 80 THR A N 1
ATOM 609 C CA . THR A 1 80 ? -3.405 -7.211 2.600 1.00 93.88 80 THR A CA 1
ATOM 610 C C . THR A 1 80 ? -4.158 -7.823 3.768 1.00 93.88 80 THR A C 1
ATOM 612 O O . THR A 1 80 ? -5.382 -7.939 3.736 1.00 93.88 80 THR A O 1
ATOM 615 N N . VAL A 1 81 ? -3.444 -8.185 4.834 1.00 91.62 81 VAL A N 1
ATOM 616 C CA . VAL A 1 81 ? -4.034 -8.843 6.002 1.00 91.62 81 VAL A CA 1
ATOM 617 C C . VAL A 1 81 ? -3.437 -8.309 7.300 1.00 91.62 81 VAL A C 1
ATOM 619 O O . VAL A 1 81 ? -2.268 -7.946 7.383 1.00 91.62 81 VAL A O 1
ATOM 622 N N . CYS A 1 82 ? -4.273 -8.238 8.327 1.00 90.94 82 CYS A N 1
ATOM 623 C CA . CYS A 1 82 ? -3.871 -8.069 9.715 1.00 90.94 82 CYS A CA 1
ATOM 624 C C . CYS A 1 82 ? -4.476 -9.220 10.526 1.00 90.94 82 CYS A C 1
ATOM 626 O O . CYS A 1 82 ? -5.325 -9.942 10.010 1.00 90.94 82 CYS A O 1
ATOM 628 N N . THR A 1 83 ? -4.107 -9.367 11.800 1.00 86.75 83 THR A N 1
ATOM 629 C CA . THR A 1 83 ? -4.546 -10.491 12.652 1.00 86.75 83 THR A CA 1
ATOM 630 C C . THR A 1 83 ? -6.052 -10.778 12.594 1.00 86.75 83 THR A C 1
ATOM 632 O O . THR A 1 83 ? -6.447 -11.933 12.576 1.00 86.75 83 THR A O 1
ATOM 635 N N . SER A 1 84 ? -6.897 -9.742 12.544 1.00 84.06 84 SER A N 1
ATOM 636 C CA . SER A 1 84 ? -8.359 -9.887 12.503 1.00 84.06 84 SER A CA 1
ATOM 637 C C . SER A 1 84 ? -8.979 -9.621 11.126 1.00 84.06 84 SER A C 1
ATOM 639 O O . SER A 1 84 ? -10.201 -9.666 11.000 1.00 84.06 84 SER A O 1
ATOM 641 N N . GLY A 1 85 ? -8.172 -9.264 10.118 1.00 85.19 85 GLY A N 1
ATOM 642 C CA . GLY A 1 85 ? -8.609 -8.951 8.750 1.00 85.19 85 GLY A CA 1
ATOM 643 C C . GLY A 1 85 ? -9.528 -7.728 8.595 1.00 85.19 85 GLY A C 1
ATOM 644 O O . GLY A 1 85 ? -10.024 -7.471 7.494 1.00 85.19 85 GLY A O 1
ATOM 645 N N . LYS A 1 86 ? -9.781 -6.976 9.676 1.00 88.25 86 LYS A N 1
ATOM 646 C CA . LYS A 1 86 ? -10.803 -5.917 9.750 1.00 88.25 86 LYS A CA 1
ATOM 647 C C . LYS A 1 86 ? -10.201 -4.523 9.763 1.00 88.25 86 LYS A C 1
ATOM 649 O O . LYS A 1 86 ? -10.101 -3.917 8.702 1.00 88.25 86 LYS A O 1
ATOM 654 N N . ASP A 1 87 ? -9.782 -4.046 10.937 1.00 90.38 87 ASP A N 1
ATOM 655 C CA . ASP A 1 87 ? -9.508 -2.626 11.188 1.00 90.38 87 ASP A CA 1
ATOM 656 C C . ASP A 1 87 ? -8.266 -2.142 10.434 1.00 90.38 87 ASP A C 1
ATOM 658 O O . ASP A 1 87 ? -8.363 -1.368 9.487 1.00 90.38 87 ASP A O 1
ATOM 662 N N . ARG A 1 88 ? -7.084 -2.662 10.791 1.00 92.12 88 ARG A N 1
ATOM 663 C CA . ARG A 1 88 ? -5.817 -2.291 10.135 1.00 92.12 88 ARG A CA 1
ATOM 664 C C . ARG A 1 88 ? -5.795 -2.661 8.649 1.00 92.12 88 ARG A C 1
ATOM 666 O O . ARG A 1 88 ? -5.252 -1.905 7.851 1.00 92.12 88 ARG A O 1
ATOM 673 N N . THR A 1 89 ? -6.430 -3.775 8.274 1.00 94.12 89 THR A N 1
ATOM 674 C CA . THR A 1 89 ? -6.599 -4.151 6.864 1.00 94.12 89 THR A CA 1
ATOM 675 C C . THR A 1 89 ? -7.436 -3.124 6.114 1.00 94.12 89 THR A C 1
ATOM 677 O O . THR A 1 89 ? -7.038 -2.710 5.035 1.00 94.12 89 THR A O 1
ATOM 680 N N . ALA A 1 90 ? -8.565 -2.682 6.676 1.00 94.56 90 ALA A N 1
ATOM 681 C CA . ALA A 1 90 ? -9.388 -1.645 6.064 1.00 94.56 90 ALA A CA 1
ATOM 682 C C . ALA A 1 90 ? -8.591 -0.356 5.873 1.00 94.56 90 ALA A C 1
ATOM 684 O O . ALA A 1 90 ? -8.629 0.200 4.785 1.00 94.56 90 ALA A O 1
ATOM 685 N N . MET A 1 91 ? -7.822 0.072 6.882 1.00 94.88 91 MET A N 1
ATOM 686 C CA . MET A 1 91 ? -7.021 1.294 6.777 1.00 94.88 91 MET A CA 1
ATOM 687 C C . MET A 1 91 ? -6.019 1.229 5.622 1.00 94.88 91 MET A C 1
ATOM 689 O O . MET A 1 91 ? -5.934 2.179 4.846 1.00 94.88 91 MET A O 1
ATOM 693 N N . ALA A 1 92 ? -5.296 0.115 5.490 1.00 95.19 92 ALA A N 1
ATOM 694 C CA . ALA A 1 92 ? -4.326 -0.075 4.417 1.00 95.19 92 ALA A CA 1
ATOM 695 C C . ALA A 1 92 ? -4.991 -0.171 3.035 1.00 95.19 92 ALA A C 1
ATOM 697 O O . ALA A 1 92 ? -4.592 0.548 2.125 1.00 95.19 92 ALA A O 1
ATOM 698 N N . VAL A 1 93 ? -6.044 -0.985 2.902 1.00 95.75 93 VAL A N 1
ATOM 699 C CA . VAL A 1 93 ? -6.753 -1.187 1.627 1.00 95.75 93 VAL A CA 1
ATOM 700 C C . VAL A 1 93 ? -7.375 0.111 1.121 1.00 95.75 93 VAL A C 1
ATOM 702 O O . VAL A 1 93 ? -7.205 0.444 -0.045 1.00 95.75 93 VAL A O 1
ATOM 705 N N . THR A 1 94 ? -8.064 0.872 1.976 1.00 96.81 94 THR A N 1
ATOM 706 C CA . THR A 1 94 ? -8.706 2.115 1.525 1.00 96.81 94 THR A CA 1
ATOM 707 C C . THR A 1 94 ? -7.680 3.178 1.156 1.00 96.81 94 THR A C 1
ATOM 709 O O . THR A 1 94 ? -7.899 3.901 0.197 1.00 96.81 94 THR A O 1
ATOM 712 N N . LEU A 1 95 ? -6.566 3.286 1.900 1.00 96.94 95 LEU A N 1
ATOM 713 C CA . LEU A 1 95 ? -5.510 4.251 1.571 1.00 96.94 95 LEU A CA 1
ATOM 714 C C . LEU A 1 95 ? -4.963 3.976 0.174 1.00 96.94 95 LEU A C 1
ATOM 716 O O . LEU A 1 95 ? -4.838 4.876 -0.645 1.00 96.94 95 LEU A O 1
ATOM 720 N N . GLU A 1 96 ? -4.685 2.713 -0.099 1.00 95.69 96 GLU A N 1
ATOM 721 C CA . GLU A 1 96 ? -4.175 2.298 -1.387 1.00 95.69 96 GLU A CA 1
ATOM 722 C C . GLU A 1 96 ? -5.183 2.509 -2.524 1.00 95.69 96 GLU A C 1
ATOM 724 O O . GLU A 1 96 ? -4.806 2.996 -3.582 1.00 95.69 96 GLU A O 1
ATOM 729 N N . GLN A 1 97 ? -6.467 2.213 -2.301 1.00 96.19 97 GLN A N 1
ATOM 730 C CA . GLN A 1 97 ? -7.531 2.528 -3.260 1.00 96.19 97 GLN A CA 1
ATOM 731 C C . GLN A 1 97 ? -7.561 4.024 -3.596 1.00 96.19 97 GLN A C 1
ATOM 733 O O . GLN A 1 97 ? -7.673 4.378 -4.764 1.00 96.19 97 GLN A O 1
ATOM 738 N N . GLY A 1 98 ? -7.399 4.896 -2.596 1.00 97.00 98 GLY A N 1
ATOM 739 C CA . GLY A 1 98 ? -7.294 6.339 -2.813 1.00 97.00 98 GLY A CA 1
ATOM 740 C C . GLY A 1 98 ? -6.073 6.724 -3.653 1.00 97.00 98 GLY A C 1
ATOM 741 O O . GLY A 1 98 ? -6.197 7.504 -4.591 1.00 97.00 98 GLY A O 1
ATOM 742 N N . MET A 1 99 ? -4.909 6.128 -3.376 1.00 96.00 99 MET A N 1
ATOM 743 C CA . MET A 1 99 ? -3.695 6.377 -4.166 1.00 96.00 99 MET A CA 1
ATOM 744 C C . MET A 1 99 ? -3.829 5.875 -5.609 1.00 96.00 99 MET A C 1
ATOM 746 O O . MET A 1 99 ? -3.382 6.550 -6.525 1.00 96.00 99 MET A O 1
ATOM 750 N N . LEU A 1 100 ? -4.490 4.736 -5.835 1.00 95.62 100 LEU A N 1
ATOM 751 C CA . LEU A 1 100 ? -4.749 4.221 -7.183 1.00 95.62 100 LEU A CA 1
ATOM 752 C C . LEU A 1 100 ? -5.647 5.150 -8.000 1.00 95.62 100 LEU A C 1
ATOM 754 O O . LEU A 1 100 ? -5.388 5.328 -9.187 1.00 95.62 100 LEU A O 1
ATOM 758 N N . LEU A 1 101 ? -6.665 5.746 -7.369 1.00 97.12 101 LEU A N 1
ATOM 759 C CA . LEU A 1 101 ? -7.485 6.785 -7.995 1.00 97.12 101 LEU A CA 1
ATOM 760 C C . LEU A 1 101 ? -6.639 7.993 -8.391 1.00 97.12 101 LEU A C 1
ATOM 762 O O . LEU A 1 101 ? -6.839 8.556 -9.460 1.00 97.12 101 LEU A O 1
ATOM 766 N N . SER A 1 102 ? -5.664 8.360 -7.562 1.00 96.19 102 SER A N 1
ATOM 767 C CA . SER A 1 102 ? -4.769 9.465 -7.889 1.00 96.19 102 SER A CA 1
ATOM 768 C C . SER A 1 102 ? -3.806 9.137 -9.026 1.00 96.19 102 SER A C 1
ATOM 770 O O . SER A 1 102 ? -3.603 9.954 -9.914 1.00 96.19 102 SER A O 1
ATOM 772 N N . TRP A 1 103 ? -3.249 7.928 -9.042 1.00 92.44 103 TRP A N 1
ATOM 773 C CA . TRP A 1 103 ? -2.257 7.536 -10.043 1.00 92.44 103 TRP A CA 1
ATOM 774 C C . TRP A 1 103 ? -2.842 7.227 -11.421 1.00 92.44 103 TRP A C 1
ATOM 776 O O . TRP A 1 103 ? -2.147 7.424 -12.411 1.00 92.44 103 TRP A O 1
ATOM 786 N N . HIS A 1 104 ? -4.076 6.720 -11.494 1.00 93.56 104 HIS A N 1
ATOM 787 C CA . HIS A 1 104 ? -4.636 6.186 -12.746 1.00 93.56 104 HIS A CA 1
ATOM 788 C C . HIS A 1 104 ? -5.968 6.816 -13.165 1.00 93.56 104 HIS A C 1
ATOM 790 O O . HIS A 1 104 ? -6.488 6.473 -14.224 1.00 93.56 104 HIS A O 1
ATOM 796 N N . HIS A 1 105 ? -6.560 7.677 -12.332 1.00 95.94 105 HIS A N 1
ATOM 797 C CA . HIS A 1 105 ? -7.908 8.209 -12.553 1.00 95.94 105 HIS A CA 1
ATOM 798 C C . HIS A 1 105 ? -8.015 9.711 -12.243 1.00 95.94 105 HIS A C 1
ATOM 800 O O . HIS A 1 105 ? -9.093 10.182 -11.882 1.00 95.94 105 HIS A O 1
ATOM 806 N N . ASP A 1 106 ? -6.900 10.442 -12.349 1.00 95.19 106 ASP A N 1
ATOM 807 C CA . ASP A 1 106 ? -6.818 11.906 -12.230 1.00 95.19 106 ASP A CA 1
ATOM 808 C C . ASP A 1 106 ? -7.417 12.492 -10.937 1.00 95.19 106 ASP A C 1
ATOM 810 O O . ASP A 1 106 ? -7.798 13.663 -10.873 1.00 95.19 106 ASP A O 1
ATOM 814 N N . LEU A 1 107 ? -7.486 11.696 -9.862 1.00 97.19 107 LEU A N 1
ATOM 815 C CA . LEU A 1 107 ? -7.849 12.223 -8.552 1.00 97.19 107 LEU A CA 1
ATOM 816 C C . LEU A 1 107 ? -6.683 13.054 -8.007 1.00 97.19 107 LEU A C 1
ATOM 818 O O . LEU A 1 107 ? -5.599 12.535 -7.731 1.00 97.19 107 LEU A O 1
ATOM 822 N N . ALA A 1 108 ? -6.926 14.342 -7.790 1.00 97.12 108 ALA A N 1
ATOM 823 C CA . ALA A 1 108 ? -5.937 15.224 -7.188 1.00 97.12 108 ALA A CA 1
ATOM 824 C C . ALA A 1 108 ? -5.479 14.692 -5.813 1.00 97.12 108 ALA A C 1
ATOM 826 O O . ALA A 1 108 ? -6.296 14.211 -5.017 1.00 97.12 108 ALA A O 1
ATOM 827 N N . LEU A 1 109 ? -4.171 14.741 -5.538 1.00 95.25 109 LEU A N 1
ATOM 828 C CA . LEU A 1 109 ? -3.576 14.144 -4.334 1.00 95.25 109 LEU A CA 1
ATOM 829 C C . LEU A 1 109 ? -4.162 14.736 -3.044 1.00 95.25 109 LEU A C 1
ATOM 831 O O . LEU A 1 109 ? -4.334 14.017 -2.060 1.00 95.25 109 LEU A O 1
ATOM 835 N N . GLU A 1 110 ? -4.524 16.017 -3.061 1.00 96.56 110 GLU A N 1
ATOM 836 C CA . GLU A 1 110 ? -5.183 16.721 -1.961 1.00 96.56 110 GLU A CA 1
ATOM 837 C C . GLU A 1 110 ? -6.566 16.155 -1.612 1.00 96.56 110 GLU A C 1
ATOM 839 O O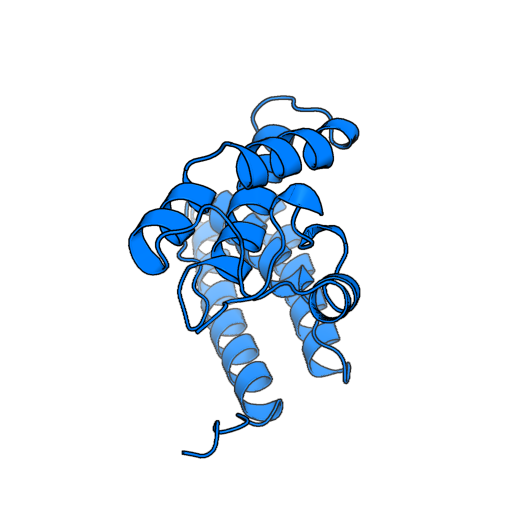 . GLU A 1 110 ? -6.983 16.244 -0.460 1.00 96.56 110 GLU A O 1
ATOM 844 N N . ASN A 1 111 ? -7.242 15.508 -2.567 1.00 97.19 111 ASN A N 1
ATOM 845 C CA . ASN A 1 111 ? -8.572 14.926 -2.380 1.00 97.19 111 ASN A CA 1
ATOM 846 C C . ASN A 1 111 ? -8.514 13.468 -1.895 1.00 97.19 111 ASN A C 1
ATOM 848 O O . ASN A 1 111 ? -9.524 12.910 -1.456 1.00 97.19 111 ASN A O 1
ATOM 852 N N . VAL A 1 112 ? -7.342 12.822 -1.950 1.00 96.88 112 VAL A N 1
ATOM 853 C CA . VAL A 1 112 ? -7.165 11.431 -1.500 1.00 96.88 112 VAL A CA 1
ATOM 854 C C . VAL A 1 112 ? -7.607 11.234 -0.043 1.00 96.88 112 VAL A C 1
ATOM 856 O O . VAL A 1 112 ? -8.348 10.277 0.206 1.00 96.88 112 VAL A O 1
ATOM 859 N N . PRO A 1 113 ? -7.230 12.087 0.934 1.00 96.31 113 PRO A N 1
ATOM 860 C CA . PRO A 1 113 ? -7.669 11.933 2.320 1.00 96.31 113 PRO A CA 1
ATOM 861 C C . PRO A 1 113 ? -9.194 11.880 2.479 1.00 96.31 113 PRO A C 1
ATOM 863 O O . PRO A 1 113 ? -9.692 11.023 3.214 1.00 96.31 113 PRO A O 1
ATOM 866 N N . ASP A 1 114 ? -9.934 12.717 1.751 1.00 95.94 114 ASP A N 1
ATOM 867 C CA . ASP A 1 114 ? -11.397 12.806 1.840 1.00 95.94 114 ASP A CA 1
ATOM 868 C C . ASP A 1 114 ? -12.089 11.592 1.216 1.00 95.94 114 ASP A C 1
ATOM 870 O O . ASP A 1 114 ? -13.019 11.010 1.793 1.00 95.94 114 ASP A O 1
ATOM 874 N N . VAL A 1 115 ? -11.588 11.133 0.068 1.00 96.94 115 VAL A N 1
ATOM 875 C CA . VAL A 1 115 ? -12.064 9.903 -0.578 1.00 96.94 115 VAL A CA 1
ATOM 876 C C . VAL A 1 115 ? -11.800 8.694 0.324 1.00 96.94 115 VAL A C 1
ATOM 878 O O . VAL A 1 115 ? -12.684 7.861 0.550 1.00 96.94 115 VAL A O 1
ATOM 881 N N . VAL A 1 116 ? -10.612 8.621 0.927 1.00 97.31 116 VAL A N 1
ATOM 882 C CA . VAL A 1 116 ? -10.246 7.573 1.888 1.00 97.31 116 VAL A CA 1
ATOM 883 C C . VAL A 1 116 ? -11.130 7.622 3.136 1.00 97.31 116 VAL A C 1
ATOM 885 O O . VAL A 1 116 ? -11.594 6.573 3.596 1.00 97.31 116 VAL A O 1
ATOM 888 N N . ALA A 1 117 ? -11.402 8.809 3.680 1.00 95.69 117 ALA A N 1
ATOM 889 C CA . ALA A 1 117 ? -12.297 8.984 4.819 1.00 95.69 117 ALA A CA 1
ATOM 890 C C . ALA A 1 117 ? -13.719 8.507 4.490 1.00 95.69 117 ALA A C 1
ATOM 892 O O . ALA A 1 117 ? -14.315 7.763 5.273 1.00 95.69 117 ALA A O 1
ATOM 893 N N . THR A 1 118 ? -14.220 8.831 3.297 1.00 96.62 118 THR A N 1
ATOM 894 C CA . THR A 1 118 ? -15.528 8.383 2.800 1.00 96.62 118 THR A CA 1
ATOM 895 C C . THR A 1 118 ? -15.599 6.860 2.672 1.00 96.62 118 THR A C 1
ATOM 897 O O . THR A 1 118 ? -16.543 6.232 3.157 1.00 96.62 118 THR A O 1
ATOM 900 N N . MET A 1 119 ? -14.571 6.222 2.103 1.00 97.06 119 MET A N 1
ATOM 901 C CA . MET A 1 119 ? -14.498 4.756 2.025 1.00 97.06 119 MET A CA 1
ATOM 902 C C . MET A 1 119 ? -14.469 4.095 3.408 1.00 97.06 119 MET A C 1
ATOM 904 O O . MET A 1 119 ? -15.033 3.015 3.597 1.00 97.06 119 MET A O 1
ATOM 908 N N . ARG A 1 120 ? -13.826 4.729 4.392 1.00 95.62 120 ARG A N 1
ATOM 909 C CA . ARG A 1 120 ? -13.751 4.218 5.768 1.00 95.62 120 ARG A CA 1
ATOM 910 C C . ARG A 1 120 ? -15.062 4.409 6.532 1.00 95.62 120 ARG A C 1
ATOM 912 O O . ARG A 1 120 ? -15.381 3.561 7.361 1.00 95.62 120 ARG A O 1
ATOM 919 N N . SER A 1 121 ? -15.826 5.463 6.251 1.00 93.88 121 SER A N 1
ATOM 920 C CA . SER A 1 121 ? -17.078 5.757 6.957 1.00 93.88 121 SER A CA 1
ATOM 921 C C . SER A 1 121 ? -18.312 5.098 6.347 1.00 93.88 121 SER A C 1
ATOM 923 O O . SER A 1 121 ? -19.204 4.664 7.077 1.00 93.88 121 SER A O 1
ATOM 925 N N . ARG A 1 122 ? -18.355 4.988 5.017 1.00 93.69 122 ARG A N 1
ATOM 926 C CA . ARG A 1 122 ? -19.536 4.532 4.266 1.00 93.69 122 ARG A CA 1
ATOM 927 C C . ARG A 1 122 ? -19.252 3.381 3.301 1.00 93.69 122 ARG A C 1
ATOM 929 O O . ARG A 1 122 ? -20.183 2.838 2.717 1.00 93.69 122 ARG A O 1
ATOM 936 N N . GLY A 1 123 ? -17.990 3.002 3.119 1.00 93.69 123 GLY A N 1
ATOM 937 C CA . GLY A 1 123 ? -17.600 1.964 2.168 1.00 93.69 123 GLY A CA 1
ATOM 938 C C . GLY A 1 123 ? -17.734 0.535 2.699 1.00 93.69 123 GLY A C 1
ATOM 939 O O . GLY A 1 123 ? -17.984 0.268 3.874 1.00 93.69 123 GLY A O 1
ATOM 940 N N . VAL A 1 124 ? -17.479 -0.429 1.816 1.00 93.12 124 VAL A N 1
ATOM 941 C CA . VAL A 1 124 ? -17.650 -1.869 2.087 1.00 93.12 124 VAL A CA 1
ATOM 942 C C . VAL A 1 124 ? -16.804 -2.393 3.251 1.00 93.12 124 VAL A C 1
ATOM 944 O O . VAL A 1 124 ? -17.149 -3.383 3.892 1.00 93.12 124 VAL A O 1
ATOM 947 N N . ARG A 1 125 ? -15.686 -1.733 3.571 1.00 94.25 125 ARG A N 1
ATOM 948 C CA . ARG A 1 125 ? -14.783 -2.193 4.632 1.00 94.25 125 ARG A CA 1
ATOM 949 C C . ARG A 1 125 ? -15.363 -2.003 6.036 1.00 94.25 125 ARG A C 1
ATOM 951 O O . ARG A 1 125 ? -15.013 -2.793 6.911 1.00 94.25 125 ARG A O 1
ATOM 958 N N . ILE A 1 126 ? -16.263 -1.038 6.255 1.00 92.50 126 ILE A N 1
ATOM 959 C CA . ILE A 1 126 ? -16.951 -0.882 7.549 1.00 92.50 126 ILE A CA 1
ATOM 960 C C . ILE A 1 126 ? -18.034 -1.958 7.756 1.00 92.50 126 ILE A C 1
ATOM 962 O O . ILE A 1 126 ? -18.303 -2.374 8.886 1.00 92.50 126 ILE A O 1
ATOM 966 N N . GLU A 1 127 ? -18.589 -2.504 6.669 1.00 93.25 127 GLU A N 1
ATOM 967 C CA . GLU A 1 127 ? -19.532 -3.629 6.718 1.00 93.25 127 GLU A CA 1
ATOM 968 C C . GLU A 1 127 ? -18.861 -4.919 7.189 1.00 93.25 127 GLU A C 1
ATOM 970 O O . GLU A 1 127 ? -19.493 -5.728 7.870 1.00 93.25 127 GLU A O 1
ATOM 975 N N . ASN A 1 128 ? -17.565 -5.093 6.913 1.00 91.19 128 ASN A N 1
ATOM 976 C CA . ASN A 1 128 ? -16.805 -6.210 7.471 1.00 91.19 128 ASN A CA 1
ATOM 977 C C . ASN A 1 128 ? -16.783 -6.147 9.000 1.00 91.19 128 ASN A C 1
ATOM 979 O O . ASN A 1 128 ? -16.947 -7.180 9.650 1.00 91.19 128 ASN A O 1
ATOM 983 N N . CYS A 1 129 ? -16.644 -4.951 9.583 1.00 89.44 129 CYS A N 1
ATOM 984 C CA . CYS A 1 129 ? -16.7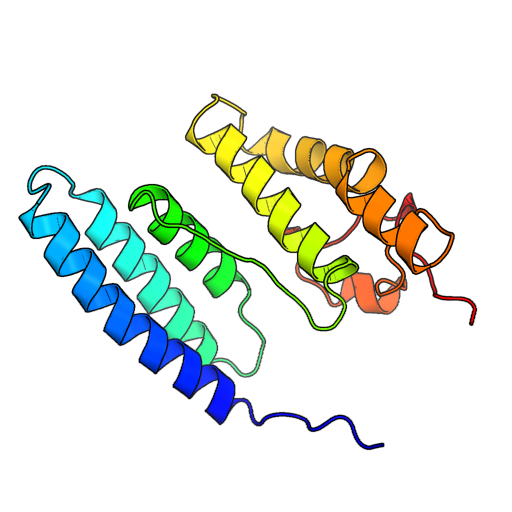66 -4.778 11.027 1.00 89.44 129 CYS A CA 1
ATOM 985 C C . CYS A 1 129 ? -18.177 -5.137 11.495 1.00 89.44 129 CYS A C 1
ATOM 987 O O . CYS A 1 129 ? -18.306 -5.972 12.386 1.00 89.44 129 CYS A O 1
ATOM 989 N N . ARG A 1 130 ? -19.228 -4.641 10.824 1.00 91.00 130 ARG A N 1
ATOM 990 C CA . ARG A 1 130 ? -20.619 -4.969 11.183 1.00 91.00 130 ARG A CA 1
ATOM 991 C C . ARG A 1 130 ? -20.885 -6.472 11.186 1.00 91.00 130 ARG A C 1
ATOM 993 O O . ARG A 1 130 ? -21.429 -6.981 12.157 1.00 91.00 130 ARG A O 1
ATOM 1000 N N . LYS A 1 131 ? -20.472 -7.191 10.141 1.00 90.31 131 LYS A N 1
ATOM 1001 C CA . LYS A 1 131 ? -20.673 -8.647 10.032 1.00 90.31 131 LYS A CA 1
ATOM 1002 C C . LYS A 1 131 ? -19.929 -9.440 11.107 1.00 90.31 131 LYS A C 1
ATOM 1004 O O . LYS A 1 131 ? -20.383 -10.502 11.501 1.00 90.31 131 LYS A O 1
ATOM 1009 N N . ASN A 1 132 ? -18.789 -8.937 11.573 1.00 86.62 132 ASN A N 1
ATOM 1010 C CA . ASN A 1 132 ? -17.947 -9.644 12.536 1.00 86.62 132 ASN A CA 1
ATOM 1011 C C . ASN A 1 132 ? -18.224 -9.283 13.998 1.00 86.62 132 ASN A C 1
ATOM 1013 O O . ASN A 1 132 ? -17.875 -10.052 14.885 1.00 86.62 132 ASN A O 1
ATOM 1017 N N . THR A 1 133 ? -18.716 -8.074 14.262 1.00 87.19 133 THR A N 1
ATOM 1018 C CA . THR A 1 133 ? -18.797 -7.502 15.618 1.00 87.19 133 THR A CA 1
ATOM 1019 C C . THR A 1 133 ? -20.196 -6.987 15.949 1.00 87.19 133 THR A C 1
ATOM 1021 O O . THR A 1 133 ? -20.425 -6.477 17.042 1.00 87.19 133 THR A O 1
ATOM 1024 N N . GLY A 1 134 ? -21.121 -7.046 14.987 1.00 87.62 134 GLY A N 1
ATOM 1025 C CA . GLY A 1 134 ? -22.452 -6.452 15.074 1.00 87.62 134 GLY A CA 1
ATOM 1026 C C . GLY A 1 134 ? -22.475 -4.933 14.881 1.00 87.62 134 GLY A C 1
ATOM 1027 O O . GLY A 1 134 ? -23.554 -4.348 14.838 1.00 87.62 134 GLY A O 1
ATOM 1028 N N . ARG A 1 135 ? -21.321 -4.258 14.750 1.00 87.19 135 ARG A N 1
ATOM 1029 C CA . ARG A 1 135 ? -21.245 -2.786 14.732 1.00 87.19 135 ARG A CA 1
ATOM 1030 C C . ARG A 1 135 ? -20.425 -2.239 13.569 1.00 87.19 135 ARG A C 1
ATOM 1032 O O . ARG A 1 135 ? -19.343 -2.731 13.261 1.00 87.19 135 ARG A O 1
ATOM 1039 N N . ARG A 1 136 ? -20.898 -1.135 12.984 1.00 89.31 136 ARG A N 1
ATOM 1040 C CA . ARG A 1 136 ? -20.167 -0.321 11.995 1.00 89.31 136 ARG A CA 1
ATOM 1041 C C . ARG A 1 136 ? -19.126 0.579 12.671 1.00 89.31 136 ARG A C 1
ATOM 1043 O O . ARG A 1 136 ? -19.183 1.797 12.552 1.00 89.31 136 ARG A O 1
ATOM 1050 N N . LYS A 1 137 ? -18.214 -0.012 13.444 1.00 88.19 137 LYS A N 1
ATOM 1051 C CA . LYS A 1 137 ? -17.103 0.705 14.084 1.00 88.19 137 LYS A CA 1
ATOM 1052 C C . LYS A 1 137 ? -15.810 -0.086 13.958 1.00 88.19 137 LYS A C 1
ATOM 1054 O O . LYS A 1 137 ? -15.810 -1.304 14.139 1.00 88.19 137 LYS A O 1
ATOM 1059 N N . PHE A 1 138 ? -14.715 0.614 13.683 1.00 87.31 138 PHE A N 1
ATOM 1060 C CA . PHE A 1 138 ? -13.375 0.050 13.728 1.00 87.31 138 PHE A CA 1
ATOM 1061 C C . PHE A 1 138 ? -12.919 -0.050 15.178 1.00 87.31 138 PHE A C 1
ATOM 1063 O O . PHE A 1 138 ? -12.456 0.912 15.796 1.00 87.31 138 PHE A O 1
ATOM 1070 N N . ALA A 1 139 ? -13.112 -1.232 15.739 1.00 70.06 139 ALA A N 1
ATOM 1071 C CA . ALA A 1 139 ? -13.113 -1.433 17.175 1.00 70.06 139 ALA A CA 1
ATOM 1072 C C . ALA A 1 139 ? -11.699 -1.513 17.795 1.00 70.06 139 ALA A C 1
ATOM 1074 O O . ALA A 1 139 ? -11.541 -1.427 19.013 1.00 70.06 139 ALA A O 1
ATOM 1075 N N . SER A 1 140 ? -10.666 -1.633 16.949 1.00 66.44 140 SER A N 1
ATOM 1076 C CA . SER A 1 140 ? -9.245 -1.533 17.321 1.00 66.44 140 SER A CA 1
ATOM 1077 C C . SER A 1 140 ? -8.742 -0.087 17.484 1.00 66.44 140 SER A C 1
ATOM 1079 O O . SER A 1 140 ? -7.548 0.102 17.730 1.00 66.44 140 SER A O 1
ATOM 1081 N N . PHE A 1 141 ? -9.594 0.930 17.316 1.00 72.44 141 PHE A N 1
ATOM 1082 C CA . PHE A 1 141 ? -9.193 2.335 17.401 1.00 72.44 141 PHE A C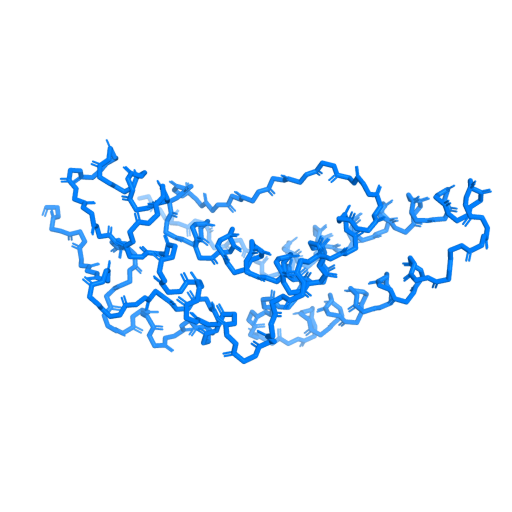A 1
ATOM 1083 C C . PHE A 1 141 ? -9.995 3.077 18.471 1.00 72.44 141 PHE A C 1
ATOM 1085 O O . PHE A 1 141 ? -10.860 3.900 18.171 1.00 72.44 141 PHE A O 1
ATOM 1092 N N . ASN A 1 142 ? -9.672 2.827 19.744 1.00 77.25 142 ASN A N 1
ATOM 1093 C CA . ASN A 1 142 ? -10.002 3.812 20.777 1.00 77.25 142 ASN A CA 1
ATOM 1094 C C . ASN A 1 142 ? -9.187 5.112 20.541 1.00 77.25 142 ASN A C 1
ATOM 1096 O O . ASN A 1 142 ? -8.180 5.066 19.827 1.00 77.25 142 ASN A O 1
ATOM 1100 N N . PRO A 1 143 ? -9.581 6.269 21.109 1.00 77.38 143 PRO A N 1
ATOM 1101 C CA . PRO A 1 143 ? -8.935 7.554 20.814 1.00 77.38 143 PRO A CA 1
ATOM 1102 C C . PRO A 1 143 ? -7.407 7.554 20.986 1.00 77.38 143 PRO A C 1
ATOM 1104 O O . PRO A 1 143 ? -6.693 8.106 20.149 1.00 77.38 143 PRO A O 1
ATOM 1107 N N . LEU A 1 144 ? -6.900 6.863 22.012 1.00 81.12 144 LEU A N 1
ATOM 1108 C CA . LEU A 1 144 ? -5.466 6.724 22.272 1.00 81.12 144 LEU A CA 1
ATOM 1109 C C . LEU A 1 144 ? -4.776 5.817 21.240 1.00 81.12 144 LEU A C 1
ATOM 1111 O O . LEU A 1 144 ? -3.726 6.152 20.706 1.00 81.12 144 LEU A O 1
ATOM 1115 N N . GLN A 1 145 ? -5.373 4.673 20.904 1.00 82.19 145 GLN A N 1
ATOM 1116 C CA . GLN A 1 145 ? -4.832 3.776 19.878 1.00 82.19 145 GLN A CA 1
ATOM 1117 C C . GLN A 1 145 ? -4.817 4.442 18.500 1.00 82.19 145 GLN A C 1
ATOM 1119 O O . GLN A 1 145 ? -3.879 4.248 17.733 1.00 82.19 145 GLN A O 1
ATOM 1124 N N . ARG A 1 146 ? -5.833 5.256 18.194 1.00 84.56 146 ARG A N 1
ATOM 1125 C CA . ARG A 1 146 ? -5.918 6.031 16.954 1.00 84.56 146 ARG A CA 1
ATOM 1126 C C . ARG A 1 146 ? -4.792 7.062 16.849 1.00 84.56 146 ARG A C 1
ATOM 1128 O O . ARG A 1 146 ? -4.227 7.210 15.768 1.00 84.56 146 ARG A O 1
ATOM 1135 N N . SER A 1 147 ? -4.450 7.762 17.934 1.00 83.88 147 SER A N 1
ATOM 1136 C CA . SER A 1 147 ? -3.392 8.785 17.902 1.00 83.88 147 SER A CA 1
ATOM 1137 C C . SER A 1 147 ? -1.999 8.190 17.663 1.00 83.88 147 SER A C 1
ATOM 1139 O O . SER A 1 147 ? -1.177 8.814 16.993 1.00 83.88 147 SER A O 1
ATOM 1141 N N . MET A 1 148 ? -1.770 6.951 18.112 1.00 84.62 148 MET A N 1
ATOM 1142 C CA . MET A 1 148 ? -0.520 6.202 17.916 1.00 84.62 148 MET A CA 1
ATOM 1143 C C . MET A 1 148 ? -0.325 5.656 16.492 1.00 84.62 148 MET A C 1
ATOM 1145 O O . MET A 1 148 ? 0.756 5.167 16.158 1.00 84.62 148 MET A O 1
ATOM 1149 N N . VAL A 1 149 ? -1.358 5.703 15.648 1.00 85.62 149 VAL A N 1
ATOM 1150 C CA . VAL A 1 149 ? -1.298 5.240 14.256 1.00 85.62 149 VAL A CA 1
ATOM 1151 C C . VAL A 1 149 ? -0.854 6.406 13.363 1.00 85.62 149 VAL A C 1
ATOM 1153 O O . VAL A 1 149 ? -1.296 7.537 13.588 1.00 85.62 149 VAL A O 1
ATOM 1156 N N . PRO A 1 150 ? -0.004 6.160 12.349 1.00 89.69 150 PRO A N 1
ATOM 1157 C CA . PRO A 1 150 ? 0.364 7.173 11.365 1.00 89.69 150 PRO A CA 1
ATOM 1158 C C . PRO A 1 150 ? -0.867 7.787 10.705 1.00 89.69 150 PRO A C 1
ATOM 1160 O O . PRO A 1 150 ? -1.824 7.078 10.395 1.00 89.69 150 PRO A O 1
ATOM 1163 N N . GLU A 1 151 ? -0.817 9.089 10.451 1.00 90.62 151 GLU A N 1
ATOM 1164 C CA . GLU A 1 151 ? -1.954 9.878 9.976 1.00 90.62 151 GLU A CA 1
ATOM 1165 C C . GLU A 1 151 ? -2.698 9.287 8.763 1.00 90.62 151 GLU A C 1
ATOM 1167 O O . GLU A 1 151 ? -3.911 9.093 8.889 1.00 90.62 151 GLU A O 1
ATOM 1172 N N . PRO A 1 152 ? -2.034 8.841 7.674 1.00 91.81 152 PRO A N 1
ATOM 1173 C CA . PRO A 1 152 ? -2.731 8.261 6.518 1.00 91.81 152 PRO A CA 1
ATOM 1174 C C . PRO A 1 152 ? -3.529 6.988 6.842 1.00 91.81 152 PRO A C 1
ATOM 1176 O O . PRO A 1 152 ? -4.469 6.618 6.134 1.00 91.81 152 PRO A O 1
ATOM 1179 N N . TYR A 1 153 ? -3.174 6.299 7.928 1.00 92.50 153 TYR A N 1
ATOM 1180 C CA . TYR A 1 153 ? -3.797 5.054 8.377 1.00 92.50 153 TYR A CA 1
ATOM 1181 C C . TYR A 1 153 ? -4.809 5.257 9.511 1.00 92.50 153 TYR A C 1
ATOM 1183 O O . TYR A 1 153 ? -5.347 4.273 10.021 1.00 92.50 153 TYR A O 1
ATOM 1191 N N . ARG A 1 154 ? -5.084 6.495 9.935 1.00 91.31 154 ARG A N 1
ATOM 1192 C CA . ARG A 1 154 ? -6.085 6.759 10.976 1.00 91.31 154 ARG A CA 1
ATOM 1193 C C . ARG A 1 154 ? -7.494 6.621 10.410 1.00 91.31 154 ARG A C 1
ATOM 1195 O O . ARG A 1 154 ? -7.812 7.159 9.351 1.00 91.31 154 ARG A O 1
ATOM 1202 N N . CYS A 1 155 ? -8.375 5.946 11.142 1.00 90.81 155 CYS A N 1
ATOM 1203 C CA . CYS A 1 155 ? -9.795 5.966 10.803 1.00 90.81 155 CYS A CA 1
ATOM 1204 C C . CYS A 1 155 ? -10.392 7.365 11.059 1.00 90.81 155 CYS A C 1
ATOM 1206 O O . CYS A 1 155 ? -9.874 8.109 11.904 1.00 90.81 155 CYS A O 1
ATOM 1208 N N . PRO A 1 156 ? -11.491 7.734 10.389 1.00 91.25 156 PRO A N 1
ATOM 1209 C CA . PRO A 1 156 ? -12.290 8.888 10.785 1.00 91.25 156 PRO A CA 1
ATOM 1210 C C . PRO A 1 156 ? -12.762 8.770 12.251 1.00 91.25 156 PRO A C 1
ATOM 1212 O O . PRO A 1 156 ? -13.066 7.649 12.688 1.00 91.25 156 PRO A O 1
ATOM 1215 N N . PRO A 1 157 ? -12.782 9.860 13.045 1.00 86.25 157 PRO A N 1
ATOM 1216 C CA . PRO A 1 157 ? -13.135 9.813 14.469 1.00 86.25 157 PRO A CA 1
ATOM 1217 C C . PRO A 1 157 ? -14.491 9.155 14.756 1.00 86.25 157 PRO A C 1
ATOM 1219 O O . PRO A 1 157 ? -14.611 8.374 15.697 1.00 86.25 157 PRO A O 1
ATOM 1222 N N . GLU A 1 158 ? -15.488 9.410 13.913 1.00 86.75 158 GLU A N 1
ATOM 1223 C CA . GLU A 1 158 ? -16.864 8.926 14.035 1.00 86.75 158 GLU A CA 1
ATOM 1224 C C . GLU A 1 158 ? -16.996 7.409 13.843 1.00 86.75 158 GLU A C 1
ATOM 1226 O O . GLU A 1 158 ? -17.913 6.780 14.376 1.00 86.75 158 GLU A O 1
ATOM 1231 N N . THR A 1 159 ? -16.049 6.805 13.122 1.00 87.50 159 THR A N 1
ATOM 1232 C CA . THR A 1 159 ? -16.010 5.354 12.878 1.00 87.50 159 THR A CA 1
ATOM 1233 C C . THR A 1 159 ? -15.099 4.605 13.841 1.00 87.50 159 THR A C 1
ATOM 1235 O O . THR A 1 159 ? -15.112 3.374 13.860 1.00 87.50 159 THR A O 1
ATOM 1238 N N . GLY A 1 160 ? -14.335 5.322 14.669 1.00 82.12 160 GLY A N 1
ATOM 1239 C CA . GLY A 1 160 ? -13.567 4.743 15.766 1.00 82.12 160 GLY A CA 1
ATOM 1240 C C . GLY A 1 160 ? -14.464 4.332 16.938 1.00 82.12 160 GLY A C 1
ATOM 1241 O O . GLY A 1 160 ? -15.530 4.902 17.185 1.00 82.12 160 GLY A O 1
ATOM 1242 N N . GLY A 1 161 ? -14.049 3.321 17.695 1.00 75.38 161 GLY A N 1
ATOM 1243 C CA . GLY A 1 161 ? -14.775 2.911 18.894 1.00 75.38 161 GLY A CA 1
ATOM 1244 C C . GLY A 1 161 ? -14.116 1.753 19.624 1.00 75.38 161 GLY A C 1
ATOM 1245 O O . GLY A 1 161 ? -13.210 1.119 19.101 1.00 75.38 161 GLY A O 1
ATOM 1246 N N . ARG A 1 162 ? -14.578 1.466 20.845 1.00 62.66 162 ARG A N 1
ATOM 1247 C CA . ARG A 1 162 ? -14.218 0.234 21.557 1.00 62.66 162 ARG A CA 1
ATOM 1248 C C . ARG A 1 162 ? -15.123 -0.918 21.129 1.00 62.66 162 ARG A C 1
ATOM 1250 O O . ARG A 1 162 ? -16.328 -0.735 20.933 1.00 62.66 162 ARG A O 1
ATOM 1257 N N . HIS A 1 163 ? -14.555 -2.119 21.112 1.00 54.75 163 HIS A N 1
ATOM 1258 C CA . HIS A 1 163 ? -15.327 -3.310 21.444 1.00 54.75 163 HIS A CA 1
ATOM 1259 C C . HIS A 1 163 ? -15.844 -3.145 22.880 1.00 54.75 163 HIS A C 1
ATOM 1261 O O . HIS A 1 163 ? -15.047 -3.045 23.809 1.00 54.75 163 HIS A O 1
ATOM 1267 N N . LEU A 1 164 ? -17.162 -3.063 23.055 1.00 44.06 164 LEU A N 1
ATOM 1268 C CA . LEU A 1 164 ? -17.771 -3.475 24.317 1.00 44.06 164 LEU A CA 1
ATOM 1269 C C . LEU A 1 164 ? -17.988 -4.974 24.129 1.00 44.06 164 LEU A C 1
ATOM 1271 O O . LEU A 1 164 ? -18.919 -5.352 23.418 1.00 44.06 164 LEU A O 1
ATOM 1275 N N . SER A 1 165 ? -17.021 -5.772 24.582 1.00 42.75 165 SER A N 1
ATOM 1276 C CA . SER A 1 165 ? -17.257 -7.180 24.904 1.00 42.75 165 SER A CA 1
ATOM 1277 C C . SER A 1 165 ? -18.080 -7.242 26.177 1.00 42.75 165 SER A C 1
ATOM 1279 O O . SER A 1 165 ? -17.671 -6.511 27.112 1.00 42.75 165 SER A O 1
#

Radius of gyration: 17.46 Å; chains: 1; bounding box: 40×34×49 Å

pLDDT: mean 88.9, std 12.96, range [34.88, 98.0]

Foldseek 3Di:
DDDPPDPLVVVLVVLVVVLVVVVVVLVVLCVVVVVDPVLVVLSVQLVVQSVCCSPDPDHRCVNLVSVLVNCVVSVHDDDAADPLRAQQVLLSVLLVVLVCCVVPVVDDPVCSLVSSQCCLQPNPRLVVCCVVQVDSASACDDPVSQVVDPPSSHHDPVRHHHRPD

Sequence (165 aa):
MSMAAYPKKLQDHINDSALQRLKSVVAAFCDLVPADTSARVLLQELTDAVHVSNSGRRKHPQVLQASSRLVRHLDGGRVTVCTSGKDRTAMAVTLEQGMLLSWHHDLALENVPDVVATMRSRGVRIENCRKNTGRRKFASFNPLQRSMVPEPYRCPPETGGRHLS

Secondary structure (DSSP, 8-state):
-------HHHHHHHHHHHHHHHHHHHHHHHHH-TT--HHHHHHHHHHHHHHHHHH-SS--THHHHHHHHHHHHTT-------TTSSHHHHHHHHHHHHHHHHHHS---GGGHHHHHHHHHHHSHHHHHHHHHHSSSSBTB--HHHHHTS-GGGPPPGGGB-B---